Protein AF-A0A537DWJ2-F1 (afdb_monomer_lite)

Sequence (46 aa):
PSCVFTLSYLEGMFSQLIGKDVRGREVDCRAKGDKLCGFTFQPAQR

Secondary structure (DSSP, 8-state):
---HHHHHHHHHHHHHHHTS-EEEEEEE-GGGT-SS-EEEEEE---

pLDDT: mean 89.71, std 7.46, range [55.94, 94.88]

Foldseek 3Di:
DVPVVVQVVVQVVVCVVVVARKHKDFPDDVVVVGPHIDMDIDGPDD

Radius of gyration: 11.17 Å; chains: 1; bounding box: 26×18×32 Å

Structure (mmCIF, N/CA/C/O backbone):
data_AF-A0A537DWJ2-F1
#
_entry.id   AF-A0A537DWJ2-F1
#
loop_
_atom_site.group_PDB
_atom_site.id
_atom_site.type_symbol
_atom_site.label_atom_id
_atom_site.label_alt_id
_atom_site.label_comp_id
_atom_site.label_asym_id
_atom_site.label_entity_id
_atom_site.label_seq_id
_atom_site.pdbx_PDB_ins_code
_atom_site.Cartn_x
_atom_site.Cartn_y
_atom_site.Cartn_z
_atom_site.occupancy
_atom_site.B_iso_or_equiv
_atom_site.auth_seq_id
_atom_site.auth_comp_id
_atom_site.auth_asym_id
_atom_site.auth_atom_id
_atom_site.pdbx_PDB_model_num
ATOM 1 N N . PRO A 1 1 ? 7.387 1.320 0.540 1.00 70.88 1 PRO A N 1
ATOM 2 C CA . PRO A 1 1 ? 6.399 1.935 -0.377 1.00 70.88 1 PRO A CA 1
ATOM 3 C C . PRO A 1 1 ? 6.930 3.262 -0.920 1.00 70.88 1 PRO A C 1
ATOM 5 O O . PRO A 1 1 ? 7.404 4.0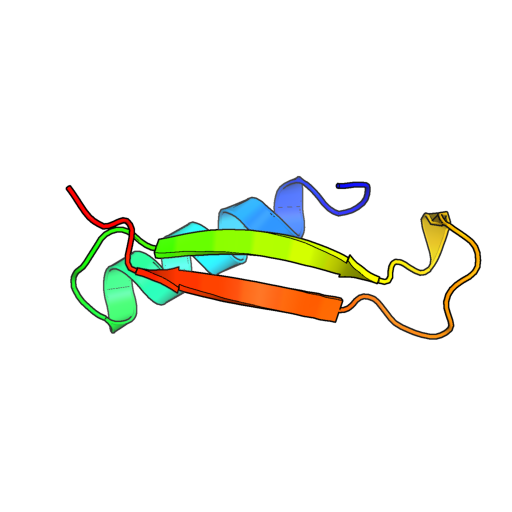82 -0.143 1.00 70.88 1 PRO A O 1
ATOM 8 N N . SER A 1 2 ? 6.901 3.450 -2.233 1.00 85.50 2 SER A N 1
ATOM 9 C CA . SER A 1 2 ? 7.263 4.728 -2.856 1.00 85.50 2 SER A CA 1
ATOM 10 C C . SER A 1 2 ? 6.078 5.703 -2.851 1.00 85.50 2 SER A C 1
ATOM 12 O O . SER A 1 2 ? 6.267 6.910 -2.745 1.00 85.50 2 SER A O 1
ATOM 14 N N . CYS A 1 3 ? 4.847 5.193 -2.865 1.00 88.88 3 CYS A N 1
ATOM 15 C CA . CYS A 1 3 ? 3.605 5.956 -2.786 1.00 88.88 3 CYS A CA 1
ATOM 16 C C . CYS A 1 3 ? 3.054 5.980 -1.348 1.00 88.88 3 CYS A C 1
ATOM 18 O O . CYS A 1 3 ? 1.908 5.602 -1.112 1.00 88.88 3 CYS A O 1
ATOM 20 N N . VAL A 1 4 ? 3.866 6.411 -0.373 1.00 90.31 4 VAL A N 1
ATOM 21 C CA . VAL A 1 4 ? 3.502 6.393 1.063 1.00 90.31 4 VAL A CA 1
ATOM 22 C C . VAL A 1 4 ? 2.239 7.207 1.345 1.00 90.31 4 VAL A C 1
ATOM 24 O O . VAL A 1 4 ? 1.335 6.719 2.010 1.00 90.31 4 VAL A O 1
ATOM 27 N N . PHE A 1 5 ? 2.144 8.420 0.797 1.00 91.62 5 PHE A N 1
ATOM 28 C CA . PHE A 1 5 ? 0.985 9.289 1.012 1.00 91.62 5 PHE A CA 1
ATOM 29 C C . PHE A 1 5 ? -0.311 8.665 0.479 1.00 91.62 5 PHE A C 1
ATOM 31 O O . PHE A 1 5 ? -1.315 8.609 1.183 1.00 91.62 5 PHE A O 1
ATOM 38 N N . THR A 1 6 ? -0.275 8.144 -0.751 1.00 93.12 6 THR A N 1
ATOM 39 C CA . THR A 1 6 ? -1.418 7.458 -1.367 1.00 93.12 6 THR A CA 1
ATOM 40 C C . THR A 1 6 ? -1.807 6.214 -0.579 1.00 93.12 6 THR A C 1
ATOM 42 O O . THR A 1 6 ? -2.991 5.988 -0.350 1.00 93.12 6 THR A O 1
ATOM 45 N N . LEU A 1 7 ? -0.819 5.433 -0.132 1.00 93.88 7 LEU A N 1
ATOM 46 C CA . LEU A 1 7 ? -1.046 4.247 0.682 1.00 93.88 7 LEU A CA 1
ATOM 47 C C . LEU A 1 7 ? -1.786 4.604 1.977 1.00 93.88 7 LEU A C 1
ATOM 49 O O . LEU A 1 7 ? -2.847 4.043 2.229 1.00 93.88 7 LEU A O 1
ATOM 53 N N . SER A 1 8 ? -1.283 5.574 2.744 1.00 93.25 8 SER A N 1
ATOM 54 C CA . SER A 1 8 ? -1.897 5.984 4.012 1.00 93.25 8 SER A CA 1
ATOM 55 C C . SER A 1 8 ? -3.277 6.621 3.833 1.00 93.25 8 SER A C 1
ATOM 57 O O . SER A 1 8 ? -4.171 6.395 4.647 1.00 93.25 8 SER A O 1
ATOM 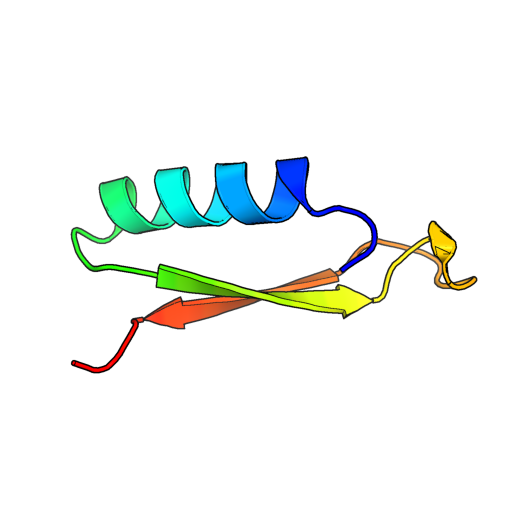59 N N . TYR A 1 9 ? -3.486 7.381 2.754 1.00 94.25 9 TYR A N 1
ATOM 60 C CA . TYR A 1 9 ? -4.807 7.919 2.420 1.00 94.25 9 TYR A CA 1
ATOM 61 C C . TYR A 1 9 ? -5.826 6.798 2.170 1.00 94.25 9 TYR A C 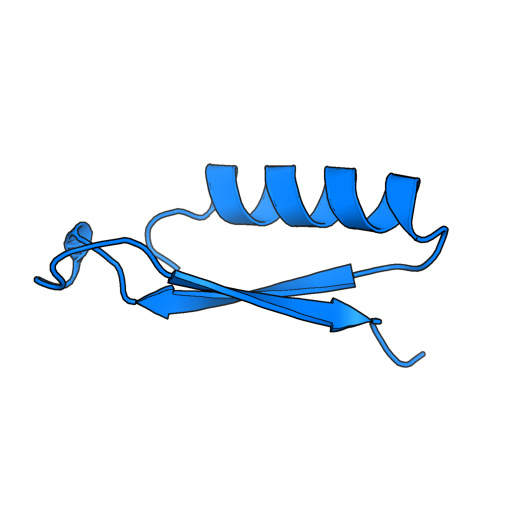1
ATOM 63 O O . TYR A 1 9 ? -6.926 6.817 2.724 1.00 94.25 9 TYR A O 1
ATOM 71 N N . LEU A 1 10 ? -5.444 5.791 1.379 1.00 93.75 10 LEU A N 1
ATOM 72 C CA . LEU A 1 10 ? -6.296 4.639 1.096 1.00 93.75 10 LEU A CA 1
ATOM 73 C C . LEU A 1 10 ? -6.544 3.791 2.350 1.00 93.75 10 LEU A C 1
ATOM 75 O O . LEU A 1 10 ? -7.682 3.393 2.578 1.00 93.75 10 LEU A O 1
ATOM 79 N N . GLU A 1 11 ? -5.529 3.557 3.187 1.00 93.94 11 GLU A N 1
ATOM 80 C CA . GLU A 1 11 ? -5.692 2.868 4.477 1.00 93.94 11 GLU A CA 1
ATOM 81 C C . GLU A 1 11 ? -6.754 3.553 5.345 1.00 93.94 11 GLU A C 1
ATOM 83 O O . GLU A 1 11 ? -7.657 2.885 5.848 1.00 93.94 11 GLU A O 1
ATOM 88 N N . GLY A 1 12 ? -6.705 4.882 5.475 1.00 93.56 12 GLY A N 1
ATOM 89 C CA . GLY A 1 12 ? -7.689 5.645 6.246 1.00 93.56 12 GLY A CA 1
ATOM 90 C C . GLY A 1 12 ? -9.096 5.581 5.649 1.00 93.56 12 GLY A C 1
ATOM 91 O O . GLY A 1 12 ? -10.064 5.342 6.373 1.00 93.56 12 GLY A O 1
ATOM 92 N N . MET A 1 13 ? -9.214 5.736 4.327 1.00 94.88 13 MET A N 1
ATOM 93 C CA . MET A 1 13 ? -10.495 5.656 3.618 1.00 94.88 13 MET A CA 1
ATOM 94 C C . MET A 1 13 ? -11.140 4.271 3.769 1.00 94.88 13 MET A C 1
ATOM 96 O O . MET A 1 13 ? -12.314 4.169 4.123 1.00 94.88 13 MET A O 1
ATOM 100 N N . PHE A 1 14 ? -10.375 3.198 3.549 1.00 94.12 14 PHE A N 1
ATOM 101 C CA . PHE A 1 14 ? -10.878 1.832 3.697 1.00 94.12 14 PHE A CA 1
ATOM 102 C C . PHE A 1 14 ? -11.169 1.477 5.152 1.00 94.12 14 PHE A C 1
ATOM 104 O O . PHE A 1 14 ? -12.141 0.769 5.407 1.00 94.12 14 PHE A O 1
ATOM 111 N N . SER A 1 15 ? -10.394 2.002 6.104 1.00 93.31 15 SER A N 1
ATOM 112 C CA . SER A 1 15 ? -10.664 1.773 7.524 1.00 93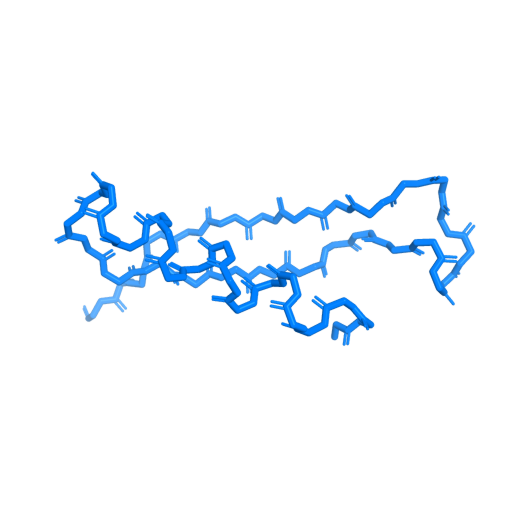.31 15 SER A CA 1
ATOM 113 C C . SER A 1 15 ? -11.998 2.381 7.957 1.00 93.31 15 SER A C 1
ATOM 115 O O . SER A 1 15 ? -12.774 1.738 8.664 1.00 93.31 15 SER A O 1
ATOM 117 N N . GLN A 1 16 ? -12.315 3.585 7.469 1.00 93.56 16 GLN A N 1
ATOM 118 C CA . GLN A 1 16 ? -13.618 4.215 7.699 1.00 93.56 16 GLN A CA 1
ATOM 119 C C . GLN A 1 16 ? -14.758 3.464 7.001 1.00 93.56 16 GLN A C 1
ATOM 121 O O . GLN A 1 16 ? -15.814 3.275 7.597 1.00 93.56 16 GLN A O 1
ATOM 126 N N . LEU A 1 17 ? -14.544 3.000 5.765 1.00 93.12 17 LEU A N 1
ATOM 127 C CA . LEU A 1 17 ? -15.566 2.297 4.986 1.00 93.12 17 LEU A CA 1
ATOM 128 C C . LEU A 1 17 ? -15.920 0.919 5.569 1.00 93.12 17 LEU A C 1
ATOM 130 O O . LEU A 1 17 ? -17.085 0.535 5.587 1.00 93.12 17 LEU A O 1
ATOM 134 N N . ILE A 1 18 ? -14.916 0.164 6.024 1.00 91.06 18 ILE A N 1
ATOM 135 C CA . ILE A 1 18 ? -15.081 -1.207 6.538 1.00 91.06 18 ILE A CA 1
ATOM 136 C C . ILE A 1 18 ? -15.381 -1.205 8.050 1.00 91.06 18 ILE A C 1
ATOM 138 O O . ILE A 1 18 ? -15.822 -2.216 8.599 1.00 91.06 18 ILE A O 1
ATOM 142 N N . GLY A 1 19 ? -15.154 -0.082 8.741 1.00 91.25 19 GLY A N 1
ATOM 143 C CA . GLY A 1 19 ? -15.321 0.030 10.193 1.00 91.25 19 GLY A CA 1
ATOM 144 C C . GLY A 1 19 ? -14.305 -0.798 10.988 1.00 91.25 19 GLY A C 1
ATOM 145 O O . GLY A 1 19 ? -14.553 -1.160 12.136 1.00 91.25 19 GLY A O 1
ATOM 146 N N . LYS A 1 20 ? -13.176 -1.148 10.367 1.00 90.56 20 LYS A N 1
ATOM 147 C CA . LYS A 1 20 ? -12.064 -1.900 10.959 1.00 90.56 20 LYS A CA 1
ATOM 148 C C . LYS A 1 20 ? -10.767 -1.267 10.501 1.00 90.56 20 LYS A C 1
ATOM 150 O O . LYS A 1 20 ? -10.710 -0.795 9.374 1.00 90.56 20 LYS A O 1
ATOM 155 N N . ASP A 1 21 ? -9.726 -1.316 11.323 1.00 91.50 21 ASP A N 1
ATOM 156 C CA . ASP A 1 21 ? -8.399 -0.906 10.871 1.00 91.50 21 ASP A CA 1
ATOM 157 C C . ASP A 1 21 ? -7.973 -1.758 9.669 1.00 91.50 21 ASP A C 1
ATOM 159 O O . ASP A 1 21 ? -8.084 -2.985 9.686 1.00 91.50 21 ASP A O 1
ATOM 163 N N . VAL A 1 22 ? -7.496 -1.103 8.616 1.00 93.12 22 VAL A N 1
ATOM 164 C CA . VAL A 1 22 ? -6.998 -1.735 7.393 1.00 93.12 22 VAL A CA 1
ATOM 165 C C . VAL A 1 22 ? -5.533 -1.367 7.225 1.00 93.12 22 VAL A C 1
ATOM 167 O O . VAL A 1 22 ? -5.155 -0.201 7.306 1.00 93.12 22 VAL A O 1
ATOM 170 N N . ARG A 1 23 ? -4.702 -2.376 6.963 1.00 92.31 23 ARG A N 1
ATOM 171 C CA . ARG A 1 23 ? -3.290 -2.207 6.620 1.00 92.31 23 ARG A CA 1
ATOM 172 C C . ARG A 1 23 ? -3.110 -2.474 5.137 1.00 92.31 23 ARG A C 1
ATOM 174 O O . ARG A 1 23 ? -3.565 -3.492 4.611 1.00 92.31 23 ARG A O 1
ATOM 181 N N . GLY A 1 24 ? -2.444 -1.550 4.471 1.00 91.75 24 GLY A N 1
ATOM 182 C CA . GLY A 1 24 ? -2.115 -1.609 3.066 1.00 91.75 24 GLY A CA 1
ATOM 183 C C . GLY A 1 24 ? -0.643 -1.943 2.850 1.00 91.75 24 GLY A C 1
ATOM 184 O O . GLY A 1 24 ? 0.239 -1.547 3.613 1.00 91.75 24 GLY A O 1
ATOM 185 N N . ARG A 1 25 ? -0.348 -2.622 1.745 1.00 93.31 25 ARG A N 1
ATOM 186 C CA . ARG A 1 25 ? 1.012 -2.809 1.241 1.00 93.31 25 ARG A CA 1
ATOM 187 C C . ARG A 1 25 ? 1.061 -2.497 -0.245 1.00 93.31 25 ARG A C 1
ATOM 189 O O . ARG A 1 25 ? 0.291 -3.046 -1.030 1.00 93.31 25 ARG A O 1
ATOM 196 N N . GLU A 1 26 ? 2.013 -1.652 -0.621 1.00 92.31 26 GLU A N 1
ATOM 197 C CA . GLU A 1 26 ? 2.391 -1.443 -2.018 1.00 92.31 26 GLU A CA 1
ATOM 198 C C . GLU A 1 26 ? 3.148 -2.675 -2.527 1.00 92.31 26 GLU A C 1
ATOM 200 O O . GLU A 1 26 ? 4.219 -3.006 -2.003 1.00 92.31 26 GLU A O 1
ATOM 205 N N . VAL A 1 27 ? 2.563 -3.353 -3.513 1.00 93.12 27 VAL A N 1
ATOM 206 C CA . VAL A 1 27 ? 3.138 -4.539 -4.161 1.00 93.12 27 VAL A CA 1
ATOM 207 C C . VAL A 1 27 ? 3.911 -4.154 -5.419 1.00 93.12 27 VAL A C 1
ATOM 209 O O . VAL A 1 27 ? 5.058 -4.565 -5.551 1.00 93.12 27 VAL A O 1
ATOM 212 N N . ASP A 1 28 ? 3.357 -3.246 -6.224 1.00 92.19 28 ASP A N 1
ATOM 213 C CA . ASP A 1 28 ? 3.957 -2.750 -7.467 1.00 92.19 28 ASP A CA 1
ATOM 214 C C . ASP A 1 28 ? 4.044 -1.222 -7.433 1.00 92.19 28 ASP A C 1
ATOM 216 O O . ASP A 1 28 ? 3.188 -0.559 -6.834 1.00 92.19 28 ASP A O 1
ATOM 220 N N . CYS A 1 29 ? 5.054 -0.635 -8.074 1.00 89.38 29 CYS A N 1
ATOM 221 C CA . CYS A 1 29 ? 5.164 0.814 -8.188 1.00 89.38 29 CYS A CA 1
ATOM 222 C C . CYS A 1 29 ? 5.908 1.279 -9.442 1.00 89.38 29 CYS A C 1
ATOM 224 O O . CYS A 1 29 ? 7.027 0.852 -9.721 1.00 89.38 29 CYS A O 1
ATOM 226 N N . ARG A 1 30 ? 5.370 2.307 -10.113 1.00 89.44 30 ARG A N 1
ATOM 227 C CA . ARG A 1 30 ? 6.065 2.983 -11.223 1.00 89.44 30 ARG A CA 1
ATOM 228 C C . ARG A 1 30 ? 7.446 3.512 -10.847 1.00 89.44 30 ARG A C 1
ATOM 230 O O . ARG A 1 30 ? 8.346 3.494 -11.678 1.00 89.44 30 ARG A O 1
ATOM 237 N N . ALA A 1 31 ? 7.635 3.946 -9.600 1.00 86.62 31 ALA A N 1
ATOM 238 C CA . ALA A 1 31 ? 8.933 4.417 -9.117 1.00 86.62 31 ALA A CA 1
ATOM 239 C C . ALA A 1 31 ? 10.001 3.307 -9.063 1.00 86.62 31 ALA A C 1
ATOM 241 O O . ALA A 1 31 ? 11.187 3.613 -9.014 1.00 86.62 31 ALA A O 1
ATOM 242 N N . LYS A 1 32 ? 9.590 2.033 -9.079 1.00 87.12 32 LYS A N 1
ATOM 243 C CA . LYS A 1 32 ? 10.477 0.862 -9.106 1.00 87.12 32 LYS A CA 1
ATOM 244 C C . LYS A 1 32 ? 10.659 0.278 -10.511 1.00 87.12 32 LYS A C 1
ATOM 246 O O . LYS A 1 32 ? 11.383 -0.698 -10.663 1.00 87.12 32 LYS A O 1
ATOM 251 N N . GLY A 1 33 ? 10.037 0.881 -11.527 1.00 89.31 33 GLY A N 1
ATOM 252 C CA . GLY A 1 33 ? 10.065 0.402 -12.911 1.00 89.31 33 GLY A CA 1
ATOM 253 C C . GLY A 1 33 ? 8.838 -0.413 -13.331 1.00 89.31 33 GLY A C 1
ATOM 254 O O . GLY A 1 33 ? 8.783 -0.852 -14.479 1.00 89.31 33 GLY A O 1
ATOM 255 N N . ASP A 1 34 ? 7.840 -0.584 -12.457 1.00 92.19 34 ASP A N 1
ATOM 256 C CA . ASP A 1 34 ? 6.600 -1.287 -12.805 1.00 92.19 34 ASP A CA 1
ATOM 257 C C . ASP A 1 34 ? 5.683 -0.425 -13.694 1.00 92.19 34 ASP A C 1
ATOM 259 O O . ASP A 1 34 ? 5.784 0.803 -13.738 1.00 92.19 34 ASP A O 1
ATOM 263 N N . LYS A 1 35 ? 4.738 -1.050 -14.411 1.00 89.94 35 LYS A N 1
ATOM 264 C CA . LYS A 1 35 ? 3.808 -0.316 -15.299 1.00 89.94 35 LYS A CA 1
ATOM 265 C C . LYS A 1 35 ? 2.800 0.541 -14.527 1.00 89.94 35 LYS A C 1
ATOM 267 O O . LYS A 1 35 ? 2.443 1.630 -14.976 1.00 89.94 35 LYS A O 1
ATOM 272 N N . LEU A 1 36 ? 2.327 0.048 -13.385 1.00 88.50 36 LEU A N 1
ATOM 273 C CA . LEU A 1 36 ? 1.299 0.667 -12.548 1.00 88.50 36 LEU A CA 1
ATOM 274 C C . LEU A 1 36 ? 1.666 0.496 -11.071 1.00 88.50 36 LEU A C 1
ATOM 276 O O . LEU A 1 36 ? 2.472 -0.365 -10.727 1.00 88.50 36 LEU A O 1
ATOM 280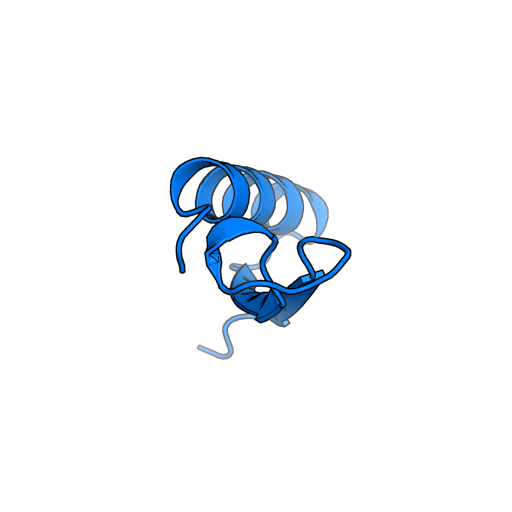 N N . CYS A 1 37 ? 1.079 1.324 -10.204 1.00 91.12 37 CYS A N 1
ATOM 281 C CA . CYS A 1 37 ? 1.193 1.139 -8.761 1.00 91.12 37 CYS A CA 1
ATOM 282 C C . CYS A 1 37 ? 0.057 0.241 -8.267 1.00 91.12 37 CYS A C 1
ATOM 284 O O . CYS A 1 37 ? -1.114 0.571 -8.455 1.00 91.12 37 CYS A O 1
ATOM 286 N N . GLY A 1 38 ? 0.412 -0.877 -7.645 1.00 93.31 38 GLY A N 1
ATOM 287 C CA . GLY A 1 38 ? -0.513 -1.858 -7.093 1.00 93.31 38 GLY A CA 1
ATOM 288 C C . GLY A 1 38 ? -0.495 -1.817 -5.570 1.00 93.31 38 GLY A C 1
ATOM 289 O O . GLY A 1 38 ? 0.573 -1.791 -4.952 1.00 93.31 38 GLY A O 1
ATOM 290 N N . PHE A 1 39 ? -1.675 -1.847 -4.955 1.00 94.19 39 PHE A N 1
ATOM 291 C CA . PHE A 1 39 ? -1.833 -1.856 -3.502 1.00 94.19 39 PHE A CA 1
ATOM 292 C C . PHE A 1 39 ? -2.732 -3.013 -3.082 1.00 94.19 39 PHE A C 1
ATOM 294 O O . PHE A 1 39 ? -3.776 -3.253 -3.682 1.00 94.19 39 PHE A O 1
ATOM 301 N N . THR A 1 40 ? -2.326 -3.714 -2.030 1.00 94.12 40 THR A N 1
ATOM 302 C CA . THR A 1 40 ? -3.120 -4.771 -1.397 1.00 94.12 40 THR A CA 1
ATOM 303 C C . THR A 1 40 ? -3.517 -4.315 -0.007 1.00 94.12 40 THR A C 1
ATOM 305 O O . THR A 1 40 ? -2.695 -3.737 0.699 1.00 94.12 40 THR A O 1
ATOM 308 N N . PHE A 1 41 ? -4.766 -4.557 0.380 1.00 93.06 41 PHE A N 1
ATOM 309 C CA . PHE A 1 41 ? -5.308 -4.147 1.672 1.00 93.06 41 PHE A CA 1
ATOM 310 C C . PHE A 1 41 ? -5.847 -5.360 2.412 1.00 93.06 41 PHE A C 1
ATOM 312 O O . PHE A 1 41 ? -6.524 -6.202 1.822 1.00 93.06 41 PHE A O 1
ATOM 319 N N . GLN A 1 42 ?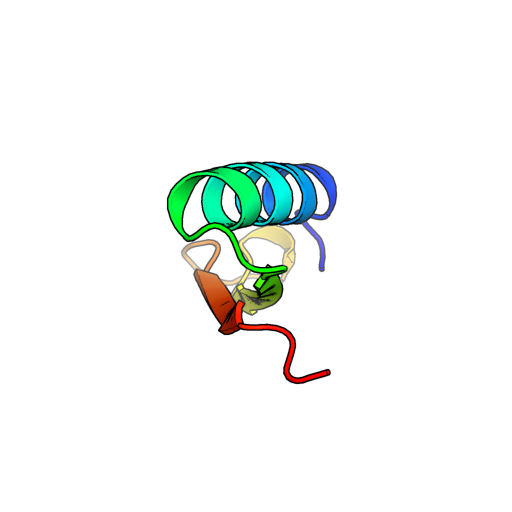 -5.542 -5.449 3.702 1.00 92.69 42 GLN A N 1
ATOM 320 C CA . GLN A 1 42 ? -6.046 -6.497 4.580 1.00 92.69 42 GLN A CA 1
ATOM 321 C C . GLN A 1 42 ? -6.553 -5.870 5.881 1.00 92.69 42 GLN A C 1
ATOM 323 O O . GLN A 1 42 ? -5.947 -4.907 6.364 1.00 92.69 42 GLN A O 1
ATOM 328 N N . PRO A 1 43 ? -7.640 -6.395 6.472 1.00 89.12 43 PRO A N 1
ATOM 329 C CA . PRO A 1 43 ? -8.034 -6.003 7.816 1.00 89.12 43 PRO A CA 1
ATOM 330 C C . PRO A 1 43 ? -6.866 -6.253 8.770 1.00 89.12 43 PRO A C 1
ATOM 332 O O . PRO A 1 43 ? -6.283 -7.340 8.766 1.00 89.12 43 PRO A O 1
ATOM 335 N N . ALA A 1 44 ? -6.523 -5.260 9.582 1.00 81.06 44 ALA A N 1
ATOM 336 C CA . ALA A 1 44 ? -5.594 -5.439 10.678 1.00 81.06 44 ALA A CA 1
ATOM 337 C C . ALA A 1 44 ? -6.233 -6.433 11.656 1.00 81.06 44 ALA A C 1
ATOM 339 O O . ALA A 1 44 ? -7.200 -6.112 12.347 1.00 81.06 44 ALA A O 1
ATOM 340 N N . GLN A 1 45 ? -5.742 -7.673 11.661 1.00 65.12 45 GLN A N 1
ATOM 341 C CA . GLN A 1 45 ? -6.076 -8.616 12.721 1.00 65.12 45 GLN A CA 1
ATOM 342 C C . GLN A 1 45 ? -5.445 -8.082 14.006 1.00 65.12 45 GLN A C 1
ATOM 344 O O . GLN A 1 45 ? -4.232 -7.870 14.062 1.00 65.12 45 GLN A O 1
ATOM 349 N N . ARG A 1 46 ? -6.302 -7.775 14.976 1.00 55.94 46 ARG A N 1
ATOM 350 C CA . ARG A 1 46 ? -5.916 -7.384 16.327 1.00 55.94 46 ARG A CA 1
ATOM 351 C C . ARG A 1 46 ? -5.642 -8.627 17.156 1.00 55.94 46 ARG A C 1
ATOM 353 O O . ARG A 1 46 ? -6.413 -9.598 16.983 1.00 55.94 46 ARG A O 1
#